Protein AF-A0A3L7XL73-F1 (afdb_monomer_lite)

Radius of gyration: 15.33 Å; chains: 1; bounding box: 32×22×46 Å

Sequence (77 aa):
MISPQDVEILRVAIDAYDRADAECVRLARPDDHGSGERTARLAGLAAWEAARVRALSAIEGAAGTRDLAAARALIED

Foldseek 3Di:
DFDPVLLVLLVVLLVQLVVLVVLLVVLVDDDPDDPVVVVVSVVSNVVSVVSNVVSLVSLCVRQVDSDNVSSVVVNVD

pLDDT: mean 89.44, std 10.31, range [56.97, 97.94]

Structure (mmCIF, N/CA/C/O backbone):
data_AF-A0A3L7XL73-F1
#
_entry.id   AF-A0A3L7XL73-F1
#
loop_
_atom_site.group_PDB
_atom_site.id
_atom_site.type_symbol
_atom_site.label_atom_id
_atom_site.label_alt_id
_atom_site.label_comp_id
_atom_site.label_asym_id
_atom_site.label_entity_id
_atom_site.label_seq_id
_atom_site.pdbx_PDB_ins_code
_atom_site.Cartn_x
_atom_site.Cartn_y
_atom_site.Cartn_z
_atom_site.occupancy
_atom_site.B_iso_or_equiv
_atom_site.auth_seq_id
_atom_site.auth_comp_id
_atom_site.auth_asym_id
_atom_site.auth_atom_id
_atom_site.pdbx_PDB_model_num
ATOM 1 N N . MET A 1 1 ? -9.194 3.482 20.824 1.00 73.62 1 MET A N 1
ATOM 2 C CA . MET A 1 1 ? -10.284 3.876 19.913 1.00 73.62 1 MET A CA 1
ATOM 3 C C . MET A 1 1 ? -9.634 4.674 18.811 1.00 73.62 1 MET A C 1
ATOM 5 O O . MET A 1 1 ? -8.967 5.653 19.128 1.00 73.62 1 MET A O 1
ATOM 9 N N . ILE A 1 2 ? -9.713 4.188 17.579 1.00 86.56 2 ILE A N 1
ATOM 10 C CA . ILE A 1 2 ? -9.185 4.896 16.417 1.00 86.56 2 ILE A CA 1
ATOM 11 C C . ILE A 1 2 ? -10.054 6.134 16.158 1.00 86.56 2 ILE A C 1
ATOM 13 O O . ILE A 1 2 ? -11.265 6.088 16.389 1.00 86.56 2 ILE A O 1
A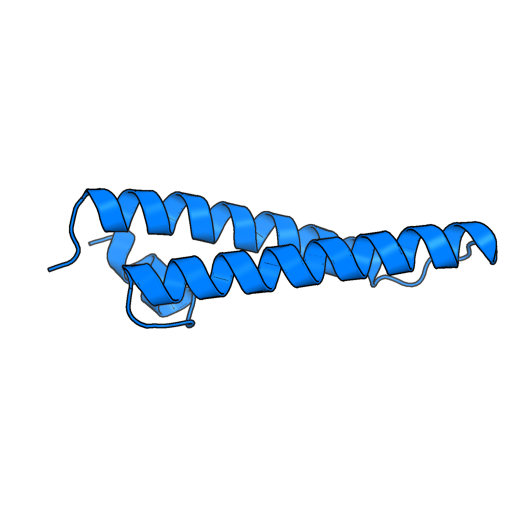TOM 17 N N . SER A 1 3 ? -9.459 7.266 15.778 1.00 92.88 3 SER A N 1
ATOM 18 C CA . SER A 1 3 ? -10.259 8.460 15.496 1.00 92.88 3 SER A CA 1
ATOM 19 C C . SER A 1 3 ? -10.938 8.342 14.123 1.00 92.88 3 SER A C 1
ATOM 21 O O . SER A 1 3 ? -10.410 7.670 13.238 1.00 92.88 3 SER A O 1
ATOM 23 N N . PRO A 1 4 ? -12.072 9.025 13.878 1.00 92.81 4 PRO A N 1
ATOM 24 C CA . PRO A 1 4 ? -12.680 9.058 12.545 1.00 92.81 4 PRO A CA 1
ATOM 25 C C . PRO A 1 4 ? -11.717 9.556 11.456 1.00 92.81 4 PRO A C 1
ATOM 27 O O . PRO A 1 4 ? -11.772 9.102 10.319 1.00 92.81 4 PRO A O 1
ATOM 30 N N . GLN A 1 5 ? -10.805 10.464 11.813 1.00 93.75 5 GLN A N 1
ATOM 31 C CA . GLN A 1 5 ? -9.761 10.940 10.910 1.00 93.75 5 GLN A CA 1
ATOM 32 C C . GLN A 1 5 ? -8.760 9.829 10.565 1.00 93.75 5 GLN A C 1
ATOM 34 O O . GLN A 1 5 ? -8.386 9.689 9.403 1.00 93.75 5 GLN A O 1
ATOM 39 N N . ASP A 1 6 ? -8.354 9.024 11.546 1.00 94.62 6 ASP A N 1
ATOM 40 C CA . ASP A 1 6 ? -7.449 7.894 11.325 1.00 94.62 6 ASP A CA 1
ATOM 41 C C . ASP A 1 6 ? -8.110 6.806 10.467 1.00 94.62 6 ASP A C 1
ATOM 43 O O . ASP A 1 6 ? -7.449 6.226 9.611 1.00 94.62 6 ASP A O 1
ATOM 47 N N . VAL A 1 7 ? -9.420 6.576 10.618 1.00 94.81 7 VAL A N 1
ATOM 48 C CA . VAL A 1 7 ? -10.182 5.659 9.749 1.00 94.81 7 VAL A CA 1
ATOM 49 C C . VAL A 1 7 ? -10.153 6.125 8.290 1.00 94.81 7 VAL A C 1
ATOM 51 O O . VAL A 1 7 ? -9.911 5.320 7.389 1.00 94.81 7 VAL A O 1
ATOM 54 N N . GLU A 1 8 ? -10.342 7.421 8.033 1.00 95.94 8 GLU A N 1
ATOM 55 C CA . GLU A 1 8 ? -10.241 7.975 6.676 1.00 95.94 8 GLU A CA 1
ATOM 56 C C . GLU A 1 8 ? -8.812 7.875 6.119 1.00 95.94 8 GLU A C 1
ATOM 58 O O . GLU A 1 8 ? -8.624 7.492 4.961 1.00 95.94 8 GLU A O 1
ATOM 63 N N . ILE A 1 9 ? -7.793 8.132 6.948 1.00 95.38 9 ILE A N 1
ATOM 64 C CA . ILE A 1 9 ? -6.385 7.931 6.574 1.00 95.38 9 ILE A CA 1
ATOM 65 C C . ILE A 1 9 ? -6.132 6.466 6.207 1.00 95.38 9 ILE A C 1
ATOM 67 O O . ILE A 1 9 ? -5.508 6.204 5.178 1.00 95.38 9 ILE A O 1
ATOM 71 N N . LEU A 1 10 ? -6.637 5.513 6.995 1.00 95.88 10 LEU A N 1
ATOM 72 C CA . LEU A 1 10 ? -6.487 4.087 6.717 1.00 95.88 10 LEU A CA 1
ATOM 73 C C . LEU A 1 10 ? -7.139 3.689 5.399 1.00 95.88 10 LEU A C 1
ATOM 75 O O . LEU A 1 10 ? -6.500 3.006 4.604 1.00 95.88 10 LEU A O 1
ATOM 79 N N . ARG A 1 11 ? -8.366 4.140 5.122 1.00 96.25 11 ARG A N 1
ATOM 80 C CA . ARG A 1 11 ? -9.053 3.845 3.853 1.00 96.25 11 ARG A CA 1
ATOM 81 C C . ARG A 1 11 ? -8.235 4.307 2.652 1.00 96.25 11 ARG A C 1
ATOM 83 O O . ARG A 1 11 ? -7.996 3.526 1.733 1.00 96.25 11 ARG A O 1
ATOM 90 N N . VAL A 1 12 ? -7.760 5.551 2.688 1.00 97.44 12 VAL A N 1
ATOM 91 C CA . VAL A 1 12 ? -6.940 6.126 1.613 1.00 97.44 12 VAL A CA 1
ATOM 92 C C . VAL A 1 12 ? -5.601 5.398 1.486 1.00 97.44 12 VAL A C 1
ATOM 94 O O . VAL A 1 12 ? -5.159 5.106 0.376 1.00 97.44 12 VAL A O 1
ATOM 97 N N . ALA A 1 13 ? -4.945 5.092 2.605 1.00 97.12 13 ALA A N 1
ATOM 98 C CA . ALA A 1 13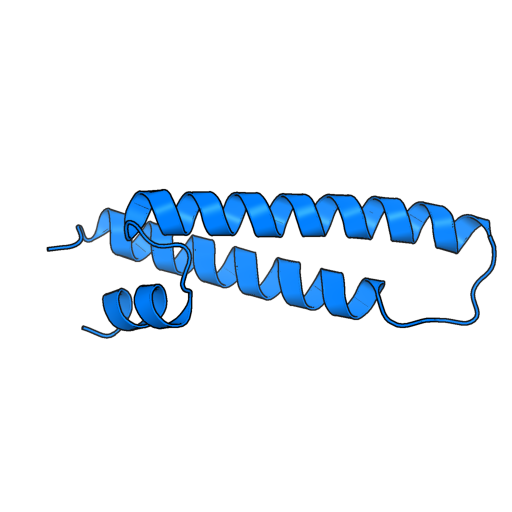 ? -3.647 4.431 2.595 1.00 97.12 13 ALA A CA 1
ATOM 99 C C . ALA A 1 13 ? -3.737 2.977 2.105 1.00 97.12 13 ALA A C 1
ATOM 101 O O . ALA A 1 13 ? -2.853 2.531 1.376 1.00 97.12 13 ALA A O 1
ATOM 102 N N . ILE A 1 14 ? -4.809 2.257 2.441 1.00 97.06 14 ILE A N 1
ATOM 103 C CA . ILE A 1 14 ? -5.057 0.894 1.957 1.00 97.06 14 ILE A CA 1
ATOM 104 C C . ILE A 1 14 ? -5.338 0.894 0.450 1.00 97.06 14 ILE A C 1
ATOM 106 O O . ILE A 1 14 ? -4.721 0.107 -0.263 1.00 97.06 14 ILE A O 1
ATOM 110 N N . ASP A 1 15 ? -6.168 1.808 -0.065 1.00 97.50 15 ASP A N 1
ATOM 111 C CA . ASP A 1 15 ? -6.392 1.936 -1.518 1.00 97.50 15 ASP A CA 1
ATOM 112 C C . ASP A 1 15 ? -5.090 2.274 -2.268 1.00 97.50 15 ASP A C 1
ATOM 114 O O . ASP A 1 15 ? -4.763 1.684 -3.302 1.00 97.50 15 ASP A O 1
ATOM 118 N N . ALA A 1 16 ? -4.285 3.182 -1.707 1.00 97.19 16 ALA A N 1
ATOM 119 C CA . ALA A 1 16 ? -2.981 3.526 -2.261 1.00 97.19 16 ALA A CA 1
ATOM 120 C C . ALA A 1 16 ? -2.013 2.331 -2.261 1.00 97.19 16 ALA A C 1
ATOM 122 O O . ALA A 1 16 ? -1.266 2.158 -3.229 1.00 97.19 16 ALA A O 1
ATOM 123 N N . TYR A 1 17 ? -2.028 1.509 -1.206 1.00 97.81 17 TYR A N 1
ATOM 124 C CA . TYR A 1 17 ? -1.250 0.275 -1.143 1.00 97.81 17 TYR A CA 1
ATOM 125 C C . TYR A 1 17 ? -1.692 -0.705 -2.230 1.00 97.81 17 TYR A C 1
ATOM 127 O O . TYR A 1 17 ? -0.849 -1.149 -3.008 1.00 97.81 17 TYR A O 1
ATOM 135 N N . ASP A 1 18 ? -2.991 -1.001 -2.320 1.00 97.12 18 ASP A N 1
ATOM 136 C CA . ASP A 1 18 ? -3.538 -1.986 -3.256 1.00 97.12 18 ASP A CA 1
ATOM 137 C C . ASP A 1 18 ? -3.230 -1.598 -4.710 1.00 97.12 18 ASP A C 1
ATOM 139 O O . ASP A 1 18 ? -2.784 -2.430 -5.506 1.00 97.12 18 ASP A O 1
ATOM 143 N N . ARG A 1 19 ? -3.372 -0.310 -5.056 1.00 96.88 19 ARG A N 1
ATOM 144 C CA . ARG A 1 19 ? -2.990 0.204 -6.380 1.00 96.88 19 ARG A CA 1
ATOM 145 C C . ARG A 1 19 ? -1.489 0.058 -6.636 1.00 96.88 19 ARG A C 1
ATOM 147 O O . ARG A 1 19 ? -1.100 -0.372 -7.720 1.00 96.88 19 ARG A O 1
ATOM 154 N N . ALA A 1 20 ? -0.646 0.429 -5.672 1.00 96.06 20 ALA A N 1
ATOM 155 C CA . ALA A 1 20 ? 0.802 0.336 -5.832 1.00 96.06 20 ALA A CA 1
ATOM 156 C C . ALA A 1 20 ? 1.272 -1.119 -5.965 1.00 96.06 20 ALA A C 1
ATOM 158 O O . ALA A 1 20 ? 2.137 -1.407 -6.792 1.00 96.06 20 ALA A O 1
ATOM 159 N N . ASP A 1 21 ? 0.695 -2.038 -5.192 1.00 95.94 21 ASP A N 1
ATOM 160 C CA . ASP A 1 21 ? 1.032 -3.458 -5.242 1.00 95.94 21 ASP A CA 1
ATOM 161 C C . ASP A 1 21 ? 0.599 -4.097 -6.568 1.00 95.94 21 ASP A C 1
ATOM 163 O O . ASP A 1 21 ? 1.406 -4.765 -7.218 1.00 95.94 21 ASP A O 1
ATOM 167 N N . ALA A 1 22 ? -0.611 -3.791 -7.050 1.00 93.94 22 ALA A N 1
ATOM 168 C CA . ALA A 1 22 ? -1.081 -4.241 -8.360 1.00 93.94 22 ALA A CA 1
ATOM 169 C C . ALA A 1 22 ? -0.150 -3.788 -9.499 1.00 93.94 22 ALA A C 1
ATOM 171 O O . ALA A 1 22 ? 0.195 -4.583 -10.379 1.00 93.94 22 ALA A O 1
ATOM 172 N N . GLU A 1 23 ? 0.310 -2.534 -9.466 1.00 93.75 23 GLU A N 1
ATOM 173 C CA . GLU A 1 23 ? 1.267 -2.011 -10.443 1.00 93.75 23 GLU A CA 1
ATOM 174 C C . GLU A 1 23 ? 2.651 -2.661 -10.318 1.00 93.75 23 GLU A C 1
ATOM 176 O O . GLU A 1 23 ? 3.255 -2.998 -11.339 1.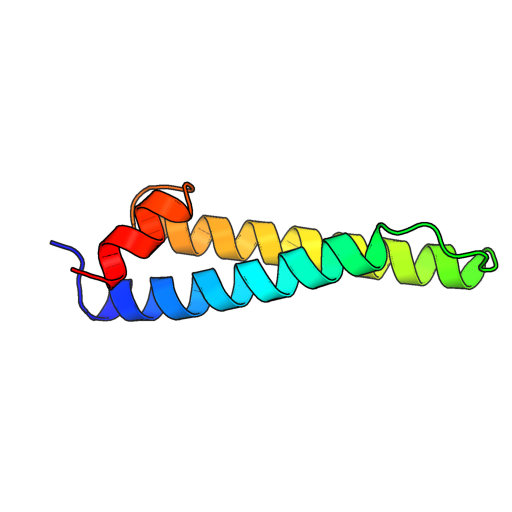00 93.75 23 GLU A O 1
ATOM 181 N N . CYS A 1 24 ? 3.136 -2.919 -9.098 1.00 92.38 24 CYS A N 1
ATOM 182 C CA . CYS A 1 24 ? 4.379 -3.665 -8.884 1.00 92.38 24 CYS A CA 1
ATOM 183 C C . CYS A 1 24 ? 4.290 -5.073 -9.485 1.00 92.38 24 CYS A C 1
ATOM 185 O O . CYS A 1 24 ? 5.179 -5.483 -10.230 1.00 92.38 24 CYS A O 1
ATOM 187 N N . VAL A 1 25 ? 3.197 -5.798 -9.226 1.00 90.62 25 VAL A N 1
ATOM 188 C CA . VAL A 1 25 ? 2.959 -7.137 -9.783 1.00 90.62 25 VAL A CA 1
ATOM 189 C C . VAL A 1 25 ? 2.899 -7.085 -11.309 1.00 90.62 25 VAL A C 1
ATOM 191 O O . VAL A 1 25 ? 3.543 -7.895 -11.979 1.00 90.62 25 VAL A O 1
ATOM 194 N N . ARG A 1 26 ? 2.174 -6.114 -11.878 1.00 87.06 26 ARG A N 1
ATOM 195 C CA . ARG A 1 26 ? 2.077 -5.910 -13.331 1.00 87.06 26 ARG A CA 1
ATOM 196 C C . ARG A 1 26 ? 3.453 -5.661 -13.955 1.00 87.06 26 ARG A C 1
ATOM 198 O O . ARG A 1 26 ? 3.786 -6.284 -14.958 1.00 87.06 26 ARG A O 1
ATOM 205 N N . LEU A 1 27 ? 4.268 -4.808 -13.335 1.00 86.12 27 LEU A N 1
ATOM 206 C CA . LEU A 1 27 ? 5.620 -4.448 -13.779 1.00 86.12 27 LEU A CA 1
ATOM 207 C C . LEU A 1 27 ? 6.710 -5.441 -13.347 1.00 86.12 27 LEU A C 1
ATOM 209 O O . LEU A 1 27 ? 7.875 -5.243 -13.699 1.00 86.12 27 LEU A O 1
ATOM 213 N N . ALA A 1 28 ? 6.381 -6.527 -12.648 1.00 83.38 28 ALA A N 1
ATOM 214 C CA . ALA A 1 28 ? 7.309 -7.619 -12.343 1.00 83.38 28 ALA A CA 1
ATOM 215 C C . ALA A 1 28 ? 7.188 -8.805 -13.323 1.00 83.38 28 ALA A C 1
ATOM 217 O O . ALA A 1 28 ? 8.149 -9.550 -13.498 1.00 83.38 28 ALA A O 1
ATOM 218 N N . ARG A 1 29 ? 6.056 -8.955 -14.030 1.00 82.00 29 ARG A N 1
ATOM 219 C CA . ARG A 1 29 ? 5.821 -10.050 -14.997 1.00 82.00 29 ARG A CA 1
ATOM 220 C C . ARG A 1 29 ? 6.743 -9.983 -16.218 1.00 82.00 29 ARG A C 1
ATOM 222 O O . ARG A 1 29 ? 6.651 -8.997 -16.939 1.00 82.00 29 ARG A O 1
ATOM 229 N N . PRO A 1 30 ? 7.609 -10.968 -16.482 1.00 69.69 30 PRO A N 1
ATOM 230 C CA . PRO A 1 30 ? 8.517 -10.904 -17.623 1.00 69.69 30 PRO A CA 1
ATOM 231 C C . PRO A 1 30 ? 7.724 -10.766 -18.932 1.00 69.69 30 PRO A C 1
ATOM 233 O O . PRO A 1 30 ? 6.968 -11.663 -19.281 1.00 69.69 30 PRO A O 1
ATOM 236 N N . ASP A 1 31 ? 7.899 -9.640 -19.624 1.00 66.19 31 ASP A N 1
ATOM 237 C CA . ASP A 1 31 ? 7.432 -9.443 -20.998 1.00 66.19 31 ASP A CA 1
ATOM 238 C C . ASP A 1 31 ? 8.646 -9.463 -21.941 1.00 66.19 31 ASP A C 1
ATOM 240 O O . ASP A 1 31 ? 9.725 -8.971 -21.584 1.00 66.19 31 ASP A O 1
ATOM 244 N N . ASP A 1 32 ? 8.462 -10.020 -23.142 1.00 56.97 32 ASP A N 1
ATOM 245 C CA . ASP A 1 32 ? 9.455 -10.110 -24.226 1.00 56.97 32 ASP A CA 1
ATOM 246 C C . ASP A 1 32 ? 9.726 -8.735 -24.872 1.00 56.97 32 ASP A C 1
ATOM 248 O O . ASP A 1 32 ? 9.386 -8.465 -26.025 1.00 56.97 32 ASP A O 1
ATOM 252 N N . HIS A 1 33 ? 10.324 -7.819 -24.113 1.00 61.22 33 HIS A N 1
ATOM 253 C CA . HIS A 1 33 ? 10.533 -6.430 -24.529 1.00 61.22 33 HIS A CA 1
ATOM 254 C C . HIS A 1 33 ? 12.012 -6.013 -24.549 1.00 61.22 33 HIS A C 1
ATOM 256 O O . HIS A 1 33 ? 12.861 -6.551 -23.828 1.00 61.22 33 HIS A O 1
ATOM 262 N N . GLY A 1 34 ? 12.324 -5.043 -25.417 1.00 64.69 34 GLY A N 1
ATOM 263 C CA . GLY A 1 34 ? 13.680 -4.560 -25.698 1.00 64.69 34 GLY A CA 1
ATOM 264 C C . GLY A 1 34 ? 14.323 -3.782 -24.538 1.00 64.69 34 GLY A C 1
ATOM 265 O O . GLY A 1 34 ? 13.669 -3.375 -23.579 1.00 64.69 34 GLY A O 1
ATOM 266 N N . SER A 1 35 ? 15.638 -3.543 -24.611 1.00 68.69 35 SER A N 1
ATOM 267 C CA . SER A 1 35 ? 16.435 -2.988 -23.497 1.00 68.69 35 SER A CA 1
ATOM 268 C C . SER A 1 35 ? 15.997 -1.600 -22.995 1.00 68.69 35 SER A C 1
ATOM 270 O O . SER A 1 35 ? 16.124 -1.327 -21.803 1.00 68.69 35 SER A O 1
ATOM 272 N N . GLY A 1 36 ? 15.458 -0.730 -23.859 1.00 69.69 36 GLY A N 1
ATOM 273 C CA . GLY A 1 36 ? 14.963 0.600 -23.468 1.00 69.69 36 GLY A CA 1
ATOM 274 C C . GLY A 1 36 ? 13.658 0.554 -22.665 1.00 69.69 36 GLY A C 1
ATOM 275 O O . GLY A 1 36 ? 13.519 1.243 -21.652 1.00 69.69 36 GLY A O 1
ATOM 276 N N . GLU A 1 37 ? 12.736 -0.322 -23.062 1.00 74.06 37 GLU A N 1
ATOM 277 C CA . GLU A 1 37 ? 11.464 -0.556 -22.365 1.00 74.06 37 GLU A CA 1
ATOM 278 C C . GLU A 1 37 ? 11.702 -1.190 -20.990 1.00 74.06 37 GLU A C 1
ATOM 280 O O . GLU A 1 37 ? 11.019 -0.853 -20.022 1.00 74.06 37 GLU A O 1
ATOM 285 N N . ARG A 1 38 ? 12.752 -2.016 -20.862 1.00 78.81 38 ARG A N 1
ATOM 286 C CA . ARG A 1 38 ? 13.206 -2.564 -19.577 1.00 78.81 38 ARG A CA 1
ATOM 287 C C . ARG A 1 38 ? 13.609 -1.469 -18.584 1.00 78.81 38 ARG A C 1
ATOM 289 O O . ARG A 1 38 ? 13.181 -1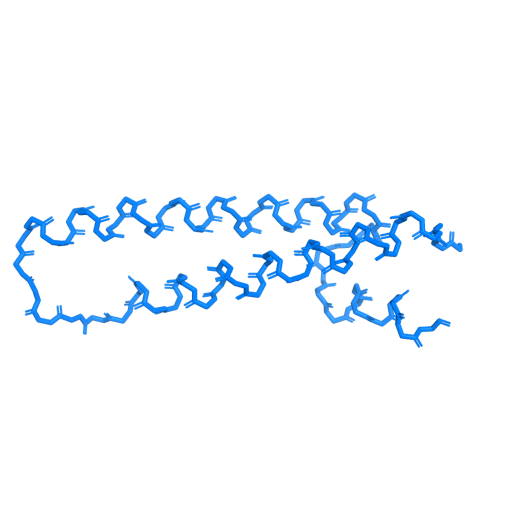.526 -17.436 1.00 78.81 38 ARG A O 1
ATOM 296 N N . THR A 1 39 ? 14.399 -0.474 -18.990 1.00 78.12 39 THR A N 1
ATOM 297 C CA . THR A 1 39 ? 14.848 0.601 -18.081 1.00 78.12 39 THR A CA 1
ATOM 298 C C . THR A 1 39 ? 13.688 1.477 -17.612 1.00 78.12 39 THR A C 1
ATOM 300 O O . THR A 1 39 ? 13.563 1.733 -16.414 1.00 78.12 39 THR A O 1
ATOM 303 N N . ALA A 1 40 ? 12.809 1.898 -18.528 1.00 76.81 40 ALA A N 1
ATOM 304 C CA . ALA A 1 40 ? 11.628 2.691 -18.179 1.00 76.81 40 ALA A CA 1
ATOM 305 C C . ALA A 1 40 ? 10.700 1.930 -17.217 1.00 76.81 40 ALA A C 1
ATOM 307 O O . ALA A 1 40 ? 10.200 2.488 -16.240 1.00 76.81 40 ALA A O 1
ATOM 308 N N . ARG A 1 41 ? 10.538 0.626 -17.447 1.00 81.94 41 ARG A N 1
ATOM 309 C CA . ARG A 1 41 ? 9.779 -0.269 -16.577 1.00 81.94 41 ARG A CA 1
ATOM 310 C C . ARG A 1 41 ? 10.395 -0.419 -15.188 1.00 81.94 41 ARG A C 1
ATOM 312 O O . ARG A 1 41 ? 9.658 -0.343 -14.213 1.00 81.94 41 ARG A O 1
ATOM 319 N N . LEU A 1 42 ? 11.711 -0.612 -15.083 1.00 82.25 42 LEU A N 1
ATOM 320 C CA . LEU A 1 42 ? 12.396 -0.724 -13.789 1.00 82.25 42 LEU A CA 1
ATOM 321 C C . LEU A 1 42 ? 12.293 0.572 -12.978 1.00 82.25 42 LEU A C 1
ATOM 323 O O . LEU A 1 42 ? 12.046 0.523 -11.776 1.00 82.25 42 LEU A O 1
ATOM 327 N N . ALA A 1 43 ? 12.415 1.730 -13.633 1.00 84.50 43 ALA A N 1
ATOM 328 C CA . ALA A 1 43 ? 12.190 3.019 -12.984 1.00 84.50 43 ALA A CA 1
ATOM 329 C C . ALA A 1 43 ? 10.737 3.165 -12.493 1.00 84.50 43 ALA A C 1
ATOM 331 O O . ALA A 1 43 ? 10.507 3.609 -11.368 1.00 84.50 43 ALA A O 1
ATOM 332 N N . GLY A 1 44 ? 9.761 2.738 -13.303 1.00 87.88 44 GLY A N 1
ATOM 333 C CA . GLY A 1 44 ? 8.353 2.680 -12.905 1.00 87.88 44 GLY A CA 1
ATOM 334 C C . GLY A 1 44 ? 8.118 1.754 -11.710 1.00 87.88 44 GLY A C 1
ATOM 335 O O . GLY A 1 44 ? 7.450 2.150 -10.759 1.00 87.88 44 GLY A O 1
ATOM 336 N N . LEU A 1 45 ? 8.714 0.559 -11.717 1.00 90.38 45 LEU A N 1
ATOM 337 C CA . LEU A 1 45 ? 8.629 -0.398 -10.613 1.00 90.38 45 LEU A CA 1
ATOM 338 C C . LEU A 1 45 ? 9.156 0.217 -9.312 1.00 90.38 45 LEU A C 1
ATOM 340 O O . LEU A 1 45 ? 8.440 0.217 -8.316 1.00 90.38 45 LEU A O 1
ATOM 344 N N . ALA A 1 46 ? 10.339 0.834 -9.338 1.00 92.25 46 ALA A N 1
ATOM 345 C CA . ALA A 1 46 ? 10.912 1.491 -8.163 1.00 92.25 46 ALA A CA 1
ATOM 346 C C . ALA A 1 46 ? 10.014 2.620 -7.615 1.00 92.25 46 ALA A C 1
ATOM 348 O O . ALA A 1 46 ? 9.887 2.795 -6.400 1.00 92.25 46 ALA A O 1
ATOM 349 N N . ALA A 1 47 ? 9.354 3.384 -8.493 1.00 94.75 47 ALA A N 1
ATOM 350 C CA . ALA A 1 47 ? 8.421 4.431 -8.078 1.00 94.75 47 ALA A CA 1
ATOM 351 C C . ALA A 1 47 ? 7.178 3.859 -7.372 1.00 94.75 47 ALA A C 1
ATOM 353 O O . ALA A 1 47 ? 6.750 4.405 -6.346 1.00 94.75 47 ALA A O 1
ATOM 354 N N . TRP A 1 48 ? 6.624 2.756 -7.883 1.00 96.19 48 TRP A N 1
ATOM 355 C CA . TRP A 1 48 ? 5.487 2.065 -7.272 1.00 96.19 48 TRP A CA 1
ATOM 356 C C . TRP A 1 48 ? 5.865 1.348 -5.975 1.00 96.19 48 TRP A C 1
ATOM 358 O O . TRP A 1 48 ? 5.118 1.431 -5.003 1.00 96.19 48 TRP A O 1
ATOM 368 N N . GLU A 1 49 ? 7.054 0.754 -5.887 1.00 96.19 49 GLU A N 1
ATOM 369 C CA . GLU A 1 49 ? 7.575 0.190 -4.637 1.00 96.19 49 GLU A CA 1
ATOM 370 C C . GLU A 1 49 ? 7.707 1.268 -3.556 1.00 96.19 49 GLU A C 1
ATOM 372 O O . GLU A 1 49 ? 7.273 1.075 -2.418 1.00 96.19 49 GLU A O 1
ATOM 377 N N . ALA A 1 50 ? 8.227 2.446 -3.914 1.00 96.62 50 ALA A N 1
ATOM 378 C CA . ALA A 1 50 ? 8.296 3.578 -2.998 1.00 96.62 50 ALA A CA 1
ATOM 379 C C . ALA A 1 50 ? 6.897 4.071 -2.581 1.00 96.62 50 ALA A C 1
ATOM 381 O O . ALA A 1 50 ? 6.703 4.466 -1.431 1.00 96.62 50 ALA A O 1
ATOM 382 N N . ALA A 1 51 ? 5.913 4.043 -3.487 1.00 96.50 51 ALA A N 1
ATOM 383 C CA . ALA A 1 51 ? 4.522 4.357 -3.158 1.00 96.50 51 ALA A CA 1
ATOM 384 C C . ALA A 1 51 ? 3.925 3.340 -2.175 1.00 96.5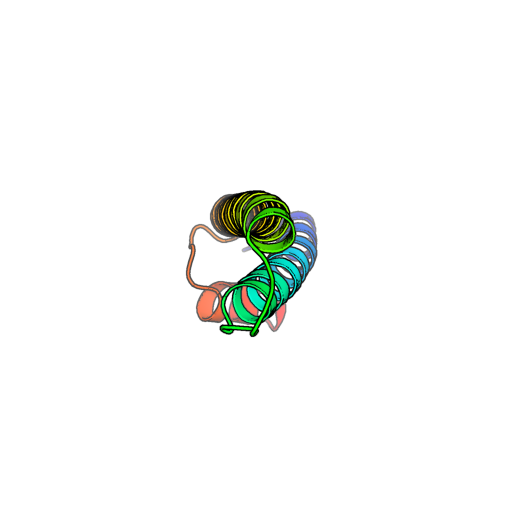0 51 ALA A C 1
ATOM 386 O O . ALA A 1 51 ? 3.317 3.748 -1.186 1.00 96.50 51 ALA A O 1
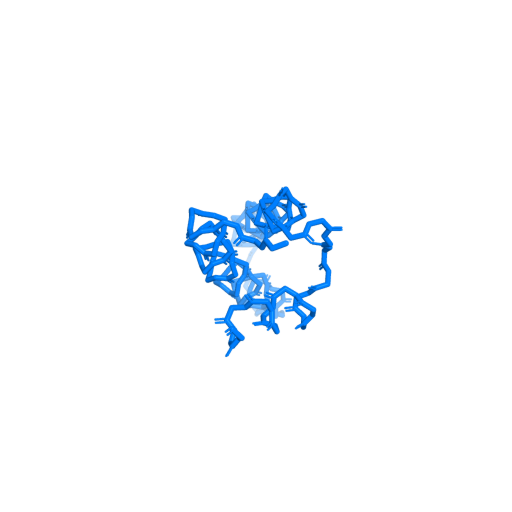ATOM 387 N N . ARG A 1 52 ? 4.187 2.044 -2.380 1.00 96.75 52 ARG A N 1
ATOM 388 C CA . ARG A 1 52 ? 3.770 0.964 -1.478 1.00 96.75 52 ARG A CA 1
ATOM 389 C C . ARG A 1 52 ? 4.344 1.146 -0.073 1.00 96.75 52 ARG A C 1
ATOM 391 O O . ARG A 1 52 ? 3.619 1.026 0.909 1.00 96.75 52 ARG A O 1
ATOM 398 N N . VAL A 1 53 ? 5.627 1.504 0.036 1.00 97.50 53 VAL A N 1
ATOM 399 C CA . VAL A 1 53 ? 6.271 1.789 1.331 1.00 97.50 53 VAL A CA 1
ATOM 400 C C . VAL A 1 53 ? 5.641 3.003 2.015 1.00 97.50 53 VAL A C 1
ATOM 402 O O . VAL A 1 53 ? 5.344 2.935 3.204 1.00 97.50 53 VAL A O 1
ATOM 405 N N . ARG A 1 54 ? 5.382 4.096 1.284 1.00 97.88 54 ARG A N 1
ATOM 406 C CA . ARG A 1 54 ? 4.708 5.278 1.853 1.00 97.88 54 ARG A CA 1
ATOM 407 C C . ARG A 1 54 ? 3.302 4.955 2.360 1.00 97.88 54 ARG A C 1
ATOM 409 O O . ARG A 1 54 ? 2.931 5.440 3.425 1.00 97.88 54 ARG A O 1
ATOM 416 N N . ALA A 1 55 ? 2.553 4.130 1.630 1.00 97.62 55 ALA A N 1
ATOM 417 C CA . ALA A 1 55 ? 1.235 3.670 2.051 1.00 97.62 55 ALA A CA 1
ATOM 418 C C . ALA A 1 55 ? 1.311 2.854 3.353 1.00 97.62 55 ALA A C 1
ATOM 420 O O . ALA A 1 55 ? 0.581 3.147 4.294 1.00 97.62 55 ALA A O 1
ATOM 421 N N . LEU A 1 56 ? 2.260 1.915 3.463 1.00 97.50 56 LEU A N 1
ATOM 422 C CA . LEU A 1 56 ? 2.488 1.162 4.704 1.00 97.50 56 LEU A CA 1
ATOM 423 C C . LEU A 1 56 ? 2.857 2.062 5.887 1.00 97.50 56 LEU A C 1
ATOM 425 O O . LEU A 1 56 ? 2.365 1.837 6.988 1.00 97.50 56 LEU A O 1
ATOM 429 N N . SER A 1 57 ? 3.685 3.088 5.678 1.00 97.94 57 SER A N 1
ATOM 430 C CA . SER A 1 57 ? 4.014 4.049 6.738 1.00 97.94 57 SER A CA 1
ATOM 431 C C . SER A 1 57 ? 2.796 4.856 7.195 1.00 97.94 57 SER A C 1
ATOM 433 O O . SER A 1 57 ? 2.675 5.155 8.380 1.00 97.94 57 SER A O 1
ATOM 435 N N . ALA A 1 58 ? 1.886 5.209 6.282 1.00 96.38 58 ALA A N 1
ATOM 436 C CA . ALA A 1 58 ? 0.641 5.889 6.638 1.00 96.38 58 ALA A CA 1
ATOM 437 C C . ALA A 1 58 ? -0.304 4.969 7.431 1.00 96.38 58 ALA A C 1
ATOM 439 O O . ALA A 1 58 ? -0.886 5.406 8.421 1.00 96.38 58 ALA A O 1
ATOM 440 N N . ILE A 1 59 ? -0.396 3.690 7.045 1.00 97.12 59 ILE A N 1
ATOM 441 C CA . ILE A 1 59 ? -1.157 2.674 7.787 1.00 97.12 59 ILE A CA 1
ATOM 442 C C . ILE A 1 59 ? -0.581 2.504 9.195 1.00 97.12 59 ILE A C 1
ATOM 444 O O . ILE A 1 59 ? -1.323 2.558 10.170 1.00 97.12 59 ILE A O 1
ATOM 448 N N . GLU A 1 60 ? 0.740 2.382 9.318 1.00 97.00 60 GLU A N 1
ATOM 449 C CA . GLU A 1 60 ? 1.415 2.279 10.614 1.00 97.00 60 GLU A CA 1
ATOM 450 C C . GLU A 1 60 ? 1.182 3.516 11.485 1.00 97.00 60 GLU A C 1
ATOM 452 O O . GLU A 1 60 ? 0.939 3.378 12.680 1.00 97.00 60 GLU A O 1
ATOM 457 N N . GLY A 1 61 ? 1.188 4.714 10.897 1.00 96.12 61 GLY A N 1
ATOM 458 C CA . GLY A 1 61 ? 0.901 5.953 11.620 1.00 96.12 61 GLY A CA 1
ATOM 459 C C . GLY A 1 61 ? -0.520 6.021 12.189 1.00 96.12 61 GLY A C 1
ATOM 460 O O . GLY A 1 61 ? -0.696 6.526 13.294 1.00 96.12 61 GLY A O 1
ATOM 461 N N . ALA A 1 62 ? -1.515 5.502 11.464 1.00 95.00 62 ALA A N 1
ATOM 462 C CA . ALA A 1 62 ? -2.924 5.568 11.861 1.00 95.00 62 ALA A CA 1
ATOM 463 C C . ALA A 1 62 ? -3.386 4.367 12.715 1.00 95.00 62 ALA A C 1
ATOM 465 O O . ALA A 1 62 ? -4.169 4.534 13.646 1.00 95.00 62 ALA A O 1
ATOM 466 N N . ALA A 1 63 ? -2.900 3.157 12.421 1.00 94.19 63 ALA A N 1
ATOM 467 C CA . ALA A 1 63 ? -3.306 1.913 13.086 1.00 94.19 63 ALA A CA 1
ATOM 468 C C . ALA A 1 63 ? -2.263 1.348 14.063 1.00 94.19 63 ALA A C 1
ATOM 470 O O . ALA A 1 63 ? -2.561 0.407 14.798 1.00 94.19 63 ALA A O 1
ATOM 471 N N . GLY A 1 64 ? -1.028 1.857 14.057 1.00 94.69 64 GLY A N 1
ATOM 472 C CA . GLY A 1 64 ? 0.072 1.302 14.852 1.00 94.69 64 GLY A CA 1
ATOM 473 C C . GLY A 1 64 ? 0.597 -0.046 14.342 1.00 94.69 64 GLY A C 1
ATOM 474 O O . GLY A 1 64 ? 1.303 -0.741 15.068 1.00 94.69 64 GLY A O 1
ATOM 475 N N . THR A 1 65 ? 0.246 -0.446 13.116 1.00 94.88 65 THR A N 1
ATOM 476 C CA . THR A 1 65 ? 0.659 -1.720 12.512 1.00 94.88 65 THR A CA 1
ATOM 477 C C . THR A 1 65 ? 0.893 -1.581 11.011 1.00 94.88 65 THR A C 1
ATOM 479 O O . THR A 1 65 ? 0.289 -0.738 10.359 1.00 94.88 65 THR A O 1
ATOM 482 N N . ARG A 1 66 ? 1.750 -2.438 10.447 1.00 93.88 66 ARG A N 1
ATOM 483 C CA . ARG A 1 66 ? 1.904 -2.615 8.989 1.00 93.88 66 ARG A CA 1
ATOM 484 C C . ARG A 1 66 ? 1.129 -3.813 8.444 1.00 93.88 66 ARG A C 1
ATOM 486 O O . ARG A 1 66 ? 1.177 -4.074 7.245 1.00 93.88 66 ARG A O 1
ATOM 493 N N . ASP A 1 67 ? 0.456 -4.557 9.316 1.00 95.56 67 ASP A N 1
ATOM 494 C CA . ASP A 1 67 ? -0.408 -5.662 8.919 1.00 95.56 67 ASP A CA 1
ATOM 495 C C . ASP A 1 67 ? -1.705 -5.108 8.315 1.00 95.56 67 ASP A C 1
ATOM 497 O O . ASP A 1 67 ? -2.522 -4.495 9.003 1.00 95.56 67 ASP A O 1
ATOM 501 N N . LEU A 1 68 ? -1.887 -5.331 7.012 1.00 93.44 68 LEU A N 1
ATOM 502 C CA . LEU A 1 68 ? -3.064 -4.888 6.267 1.00 93.44 68 LEU A CA 1
ATOM 503 C C . LEU A 1 68 ? -4.353 -5.567 6.721 1.00 93.44 68 LEU A C 1
ATOM 505 O O . LEU A 1 68 ? -5.396 -4.923 6.701 1.00 93.44 68 LEU A O 1
ATOM 509 N N . ALA A 1 69 ? -4.310 -6.842 7.112 1.00 94.69 69 ALA A N 1
ATOM 510 C CA . ALA A 1 69 ? -5.502 -7.537 7.588 1.00 94.69 69 ALA A CA 1
ATOM 511 C C . ALA A 1 69 ? -5.952 -6.942 8.926 1.00 94.69 69 ALA A C 1
ATOM 513 O O . ALA A 1 69 ? -7.129 -6.625 9.098 1.00 94.69 69 ALA A O 1
ATOM 514 N N . ALA A 1 70 ? -4.997 -6.695 9.828 1.00 93.75 70 ALA A N 1
ATOM 515 C CA . ALA A 1 70 ? -5.265 -6.005 11.085 1.00 93.75 70 ALA A CA 1
ATOM 516 C C . ALA A 1 70 ? -5.770 -4.569 10.856 1.00 93.75 70 ALA A C 1
ATOM 518 O O . ALA A 1 70 ? -6.735 -4.154 11.489 1.00 93.75 70 ALA A O 1
ATOM 519 N N . ALA A 1 71 ? -5.172 -3.822 9.922 1.00 93.69 71 ALA A N 1
ATOM 520 C CA . ALA A 1 71 ? -5.604 -2.464 9.593 1.00 93.69 71 ALA A CA 1
ATOM 521 C C . ALA A 1 71 ? -7.017 -2.410 8.984 1.00 93.69 71 ALA A C 1
ATOM 523 O O . ALA A 1 71 ? -7.783 -1.507 9.309 1.00 93.69 71 ALA A O 1
ATOM 524 N N . ARG A 1 72 ? -7.386 -3.378 8.132 1.00 94.56 72 ARG A N 1
ATOM 525 C CA . ARG A 1 72 ? -8.742 -3.491 7.564 1.00 94.56 72 ARG A CA 1
ATOM 526 C C . ARG A 1 72 ? -9.785 -3.784 8.639 1.00 94.56 72 ARG A C 1
ATOM 528 O O . ARG A 1 72 ? -10.837 -3.155 8.632 1.00 94.56 72 ARG A O 1
ATOM 535 N N . ALA A 1 73 ? -9.465 -4.654 9.598 1.00 94.25 73 ALA A N 1
ATOM 536 C CA . ALA A 1 73 ? -10.363 -4.964 10.711 1.00 94.25 73 ALA A CA 1
ATOM 537 C C . ALA A 1 73 ? -10.718 -3.726 11.559 1.00 94.25 73 ALA A C 1
ATOM 539 O O . ALA A 1 73 ? -11.816 -3.655 12.091 1.00 94.25 73 ALA A O 1
ATOM 540 N N . LEU A 1 74 ? -9.831 -2.724 11.637 1.00 91.12 74 LEU A N 1
ATOM 541 C CA . LEU A 1 74 ? -10.086 -1.462 12.352 1.00 91.12 74 LEU A CA 1
ATOM 542 C C . LEU A 1 74 ? -11.054 -0.507 11.630 1.00 91.12 74 LEU A C 1
ATOM 544 O O . LEU A 1 74 ? -11.436 0.504 12.210 1.00 91.12 74 LEU A O 1
ATOM 548 N N . ILE A 1 75 ? -11.386 -0.768 10.361 1.00 90.12 75 ILE A N 1
ATOM 549 C CA . ILE A 1 75 ? -12.315 0.048 9.558 1.00 90.12 75 ILE A CA 1
ATOM 550 C C . ILE A 1 75 ? -13.720 -0.569 9.526 1.00 90.12 75 ILE A C 1
ATOM 552 O O . ILE A 1 75 ? -14.694 0.143 9.275 1.00 90.12 75 ILE A O 1
ATOM 556 N N . GLU A 1 76 ? -13.810 -1.889 9.692 1.00 82.75 76 GLU A N 1
ATOM 557 C CA . GLU A 1 76 ? -15.063 -2.651 9.624 1.00 82.75 76 GLU A CA 1
ATOM 558 C C . GLU A 1 76 ? -15.842 -2.660 10.954 1.00 82.75 76 GLU A C 1
ATOM 560 O O . GLU A 1 76 ? -17.031 -2.980 10.939 1.00 82.75 76 GLU A O 1
ATOM 565 N N . ASP A 1 77 ? -15.189 -2.286 12.060 1.00 61.88 77 ASP A N 1
ATOM 566 C CA . ASP A 1 77 ? -15.741 -2.143 13.422 1.00 61.88 77 ASP A CA 1
ATOM 567 C C . ASP A 1 77 ? -16.163 -0.688 13.718 1.00 61.88 77 ASP A C 1
ATOM 569 O O . ASP A 1 77 ? -17.262 -0.481 14.286 1.00 61.88 77 ASP A O 1
#

Secondary structure (DSSP, 8-state):
---HHHHHHHHHHHHHHHHHHHHHHHHHS-----HHHHHHHHHHHHHHHHHHHHHHHHHHHHHS---HHHHHHHHH-